Protein AF-A0AAW9RDM8-F1 (afdb_monomer_lite)

Organism: NCBI:txid1764581

Foldseek 3Di:
DDLVVVLVVLVVVLVVLLVVLLVVQCVVVVVPPPDSPVSNVVSVVLLVLVCVLCVVVLVVLLQVLLPDDDPVVLVVSQVVSLVVVLVVCQVCVVVSVHDHCVVCPPVNSCSSRNSSSNNSNSNSNSVNSVPPDDPPVVVVVPPPDPPDDPDDDDDD

pLDDT: mean 79.07, std 13.44, range [48.0, 95.31]

Structure (mmCIF, N/CA/C/O backbone):
data_AF-A0AAW9RDM8-F1
#
_entry.id   AF-A0AAW9RDM8-F1
#
loop_
_atom_site.group_PDB
_atom_site.id
_atom_site.type_symbol
_atom_site.label_atom_id
_atom_site.label_alt_id
_atom_site.label_comp_id
_atom_site.label_asym_id
_atom_site.label_entity_id
_atom_site.label_seq_id
_atom_site.pdbx_PDB_ins_code
_atom_site.Cartn_x
_atom_site.Cartn_y
_atom_site.Cartn_z
_atom_site.occupancy
_atom_site.B_iso_or_equiv
_atom_site.auth_seq_id
_atom_site.auth_comp_id
_atom_site.auth_asym_id
_atom_site.auth_atom_id
_atom_site.pdbx_PDB_model_num
ATOM 1 N N . MET A 1 1 ? -7.015 -2.239 26.709 1.00 56.94 1 MET A N 1
ATOM 2 C CA . MET A 1 1 ? -5.870 -1.414 26.262 1.00 56.94 1 MET A CA 1
ATOM 3 C C . MET A 1 1 ? -6.336 0.012 26.033 1.00 56.94 1 MET A C 1
ATOM 5 O O . MET A 1 1 ? -7.435 0.200 25.519 1.00 56.94 1 MET A O 1
ATOM 9 N N . ALA A 1 2 ? -5.547 1.005 26.443 1.00 70.38 2 ALA A N 1
ATOM 10 C CA . ALA A 1 2 ? -5.887 2.405 26.220 1.00 70.38 2 ALA A CA 1
ATOM 11 C C . ALA A 1 2 ? -5.845 2.727 24.716 1.00 70.38 2 ALA A C 1
ATOM 13 O O . ALA A 1 2 ? -4.974 2.250 23.995 1.00 70.38 2 ALA A O 1
ATOM 14 N N . ARG A 1 3 ? -6.770 3.564 24.238 1.00 63.09 3 ARG A N 1
ATOM 15 C CA . ARG A 1 3 ? -6.858 4.003 22.831 1.00 63.09 3 ARG A CA 1
ATOM 16 C C . ARG A 1 3 ? -5.529 4.545 22.285 1.00 63.09 3 ARG A C 1
ATOM 18 O O . ARG A 1 3 ? -5.181 4.293 21.137 1.00 63.09 3 ARG A O 1
ATOM 25 N N . LYS A 1 4 ? -4.768 5.238 23.141 1.00 72.88 4 LYS A N 1
ATOM 26 C CA . LYS A 1 4 ? -3.416 5.732 22.839 1.00 72.88 4 LYS A CA 1
ATOM 27 C C . LYS A 1 4 ? -2.458 4.591 22.476 1.00 72.88 4 LYS A C 1
ATOM 29 O O . LYS A 1 4 ? -1.716 4.718 21.516 1.00 72.88 4 LYS A O 1
ATOM 34 N N . THR A 1 5 ? -2.531 3.464 23.183 1.00 78.31 5 THR A N 1
ATOM 35 C CA . THR A 1 5 ? -1.708 2.274 22.927 1.00 78.31 5 THR A CA 1
ATOM 36 C C . THR A 1 5 ? -2.034 1.644 21.572 1.00 78.31 5 THR A C 1
ATOM 38 O O . THR A 1 5 ? -1.128 1.273 20.841 1.00 78.31 5 THR A O 1
ATOM 41 N N . ILE A 1 6 ? -3.314 1.567 21.190 1.00 76.94 6 ILE A N 1
ATOM 42 C CA . ILE A 1 6 ? -3.723 0.980 19.899 1.00 76.94 6 ILE A CA 1
ATOM 43 C C . ILE A 1 6 ? -3.288 1.868 18.727 1.00 76.94 6 ILE A C 1
ATOM 45 O O . ILE A 1 6 ? -2.784 1.359 17.729 1.00 76.94 6 ILE A O 1
ATOM 49 N N . LEU A 1 7 ? -3.444 3.188 18.847 1.00 73.38 7 LEU A N 1
ATOM 50 C CA . LEU A 1 7 ? -2.946 4.141 17.850 1.00 73.38 7 LEU A CA 1
ATOM 51 C C . LEU A 1 7 ? -1.416 4.105 17.746 1.00 73.38 7 LEU A C 1
ATOM 53 O O . LEU A 1 7 ? -0.895 4.100 16.637 1.00 73.38 7 LEU A O 1
ATOM 57 N N . ALA A 1 8 ? -0.709 4.006 18.876 1.00 78.25 8 ALA A N 1
ATOM 58 C CA . ALA A 1 8 ? 0.744 3.854 18.891 1.00 78.25 8 ALA A CA 1
ATOM 59 C C . ALA A 1 8 ? 1.191 2.567 18.181 1.00 78.25 8 ALA A C 1
ATOM 61 O O . ALA A 1 8 ? 2.130 2.612 17.397 1.00 78.25 8 ALA A O 1
ATOM 62 N N . LEU A 1 9 ? 0.484 1.447 18.374 1.00 79.56 9 LEU A N 1
ATOM 63 C CA . LEU A 1 9 ? 0.762 0.194 17.660 1.00 79.56 9 LEU A CA 1
ATOM 64 C C . LEU A 1 9 ? 0.545 0.320 16.145 1.00 79.56 9 LEU A C 1
ATOM 66 O O . LEU A 1 9 ? 1.345 -0.202 15.376 1.00 79.56 9 LEU A O 1
ATOM 70 N N . HIS A 1 10 ? -0.493 1.037 15.700 1.00 76.19 10 HIS A N 1
ATOM 71 C CA . HIS A 1 10 ? -0.694 1.309 14.270 1.00 76.19 10 HIS A CA 1
ATOM 72 C C . HIS A 1 10 ? 0.396 2.224 13.709 1.00 76.19 10 HIS A C 1
ATOM 74 O O . HIS A 1 10 ? 0.894 1.972 12.617 1.00 76.19 10 HIS A O 1
ATOM 80 N N . GLY A 1 11 ? 0.785 3.259 14.458 1.00 74.44 11 GLY A N 1
ATOM 81 C CA . GLY A 1 11 ? 1.893 4.139 14.091 1.00 74.44 11 GLY A CA 1
ATOM 82 C C . GLY A 1 11 ? 3.209 3.372 13.970 1.00 74.44 11 GLY A C 1
ATOM 83 O O . GLY A 1 11 ? 3.904 3.506 12.971 1.00 74.44 11 GLY A O 1
ATOM 84 N N . LEU A 1 12 ? 3.506 2.499 14.934 1.00 81.06 12 LEU A N 1
ATOM 85 C CA . LEU A 1 12 ? 4.693 1.648 14.912 1.00 81.06 12 LEU A CA 1
ATOM 86 C C . LEU A 1 12 ? 4.670 0.674 13.725 1.00 81.06 12 LEU A C 1
ATOM 88 O O . LEU A 1 12 ? 5.684 0.510 13.055 1.00 81.06 12 LEU A O 1
ATOM 92 N N . ALA A 1 13 ? 3.512 0.084 13.416 1.00 77.88 13 ALA A N 1
ATOM 93 C CA . ALA A 1 13 ? 3.349 -0.769 12.242 1.00 77.88 13 ALA A CA 1
ATOM 94 C C . ALA A 1 13 ? 3.556 0.004 10.929 1.00 77.88 13 ALA A C 1
ATOM 96 O O . ALA A 1 13 ? 4.224 -0.502 10.034 1.00 77.88 13 ALA A O 1
ATOM 97 N N . LEU A 1 14 ? 3.040 1.235 10.821 1.00 76.44 14 LEU A N 1
ATOM 98 C CA . LEU A 1 14 ? 3.259 2.107 9.659 1.00 76.44 14 LEU A CA 1
ATOM 99 C C . LEU A 1 14 ? 4.743 2.447 9.482 1.00 76.44 14 LEU A C 1
ATOM 101 O O . LEU A 1 14 ? 5.271 2.307 8.382 1.00 76.44 14 LEU A O 1
ATOM 105 N N . VAL A 1 15 ? 5.424 2.8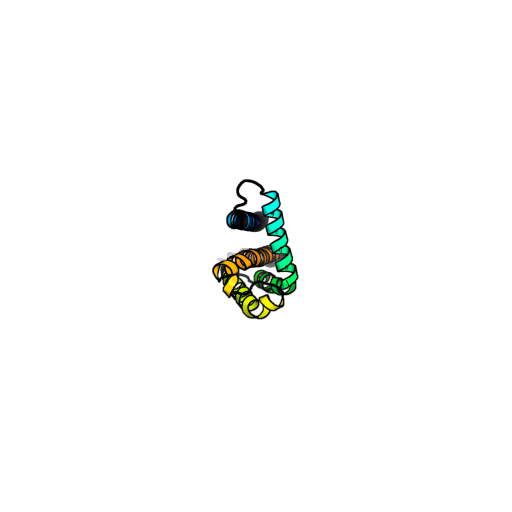40 10.563 1.00 79.06 15 VAL A N 1
ATOM 106 C CA . VAL A 1 15 ? 6.866 3.131 10.540 1.00 79.06 15 VAL A CA 1
ATOM 107 C C . VAL A 1 15 ? 7.663 1.885 10.158 1.00 79.06 15 VAL A C 1
ATOM 109 O O 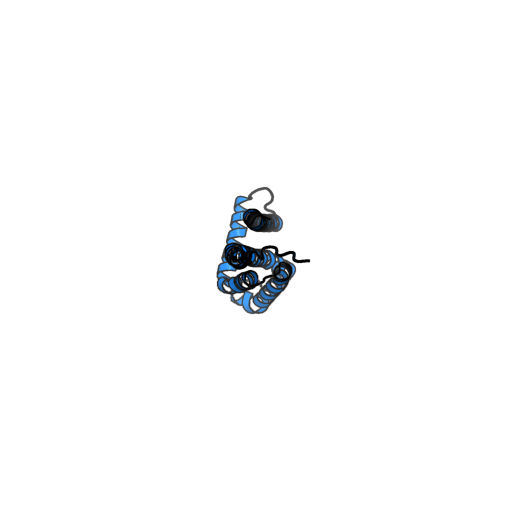. VAL A 1 15 ? 8.514 1.959 9.278 1.00 79.06 15 VAL A O 1
ATOM 112 N N . GLY A 1 16 ? 7.355 0.728 10.749 1.00 76.81 16 GLY A N 1
ATOM 113 C CA . GLY A 1 16 ? 8.002 -0.537 10.398 1.00 76.81 16 GLY A CA 1
ATOM 114 C C . GLY A 1 16 ? 7.824 -0.891 8.922 1.00 76.81 16 GLY A C 1
ATOM 115 O O . GLY A 1 16 ? 8.778 -1.300 8.267 1.00 76.81 16 GLY A O 1
ATOM 116 N N . LEU A 1 17 ? 6.633 -0.660 8.365 1.00 76.75 17 LEU A N 1
ATOM 117 C CA . LEU A 1 17 ? 6.367 -0.920 6.953 1.00 76.75 17 LEU A CA 1
ATOM 118 C C . LEU A 1 17 ? 7.171 0.005 6.025 1.00 76.75 17 LEU A C 1
ATOM 120 O O . LEU A 1 17 ? 7.652 -0.438 4.985 1.00 76.75 17 LEU A O 1
ATOM 124 N N . LEU A 1 18 ? 7.352 1.271 6.414 1.00 73.62 18 LEU A N 1
ATOM 125 C CA . LEU A 1 18 ? 8.210 2.217 5.695 1.00 73.62 18 LEU A CA 1
ATOM 126 C C . LEU A 1 18 ? 9.683 1.801 5.756 1.00 73.62 18 LEU A C 1
ATOM 128 O O . LEU A 1 18 ? 10.360 1.827 4.733 1.00 73.62 18 LEU A O 1
ATOM 132 N N . VAL A 1 19 ? 10.167 1.360 6.920 1.00 77.31 19 VAL A N 1
ATOM 133 C CA . VAL A 1 19 ? 11.536 0.838 7.070 1.00 77.31 19 VAL A CA 1
ATOM 134 C C . VAL A 1 19 ? 11.755 -0.373 6.164 1.00 77.31 19 VAL A C 1
ATOM 136 O O . VAL A 1 19 ? 12.762 -0.434 5.463 1.00 77.31 19 VAL A O 1
ATOM 139 N N . VAL A 1 20 ? 10.799 -1.305 6.113 1.00 77.06 20 VAL A N 1
ATOM 140 C CA . VAL A 1 20 ? 10.855 -2.468 5.211 1.00 77.06 20 VAL A CA 1
ATOM 141 C C . VAL A 1 20 ? 10.861 -2.037 3.742 1.00 77.06 20 VAL A C 1
ATOM 143 O O . VAL A 1 20 ? 11.612 -2.601 2.950 1.00 77.06 20 VAL A O 1
ATOM 146 N N . ALA A 1 21 ? 10.075 -1.021 3.375 1.00 70.62 21 ALA A N 1
ATOM 147 C CA . ALA A 1 21 ? 10.059 -0.476 2.019 1.00 70.62 21 ALA A CA 1
ATOM 148 C C . ALA A 1 21 ? 11.421 0.091 1.605 1.00 70.62 21 ALA A C 1
ATOM 150 O O . ALA A 1 21 ? 11.927 -0.245 0.535 1.00 70.62 21 ALA A O 1
ATOM 151 N N . VAL A 1 22 ? 12.032 0.892 2.483 1.00 67.75 22 VAL A N 1
ATOM 152 C CA . VAL A 1 22 ? 13.371 1.448 2.265 1.00 67.75 22 VAL A CA 1
ATOM 153 C C . VAL A 1 22 ? 14.401 0.326 2.179 1.00 67.75 22 VAL A C 1
ATOM 155 O O . VAL A 1 22 ? 15.162 0.288 1.221 1.00 67.75 22 VAL A O 1
ATOM 158 N N . ALA A 1 23 ? 14.383 -0.640 3.101 1.00 68.31 23 ALA A N 1
ATOM 159 C CA . ALA A 1 23 ? 15.310 -1.770 3.089 1.00 68.31 23 ALA A CA 1
ATOM 160 C C . ALA A 1 23 ? 15.215 -2.602 1.795 1.00 68.31 23 ALA A C 1
ATOM 162 O O . ALA A 1 23 ? 16.240 -2.979 1.229 1.00 68.31 23 ALA A O 1
ATOM 163 N N . LEU A 1 24 ? 14.000 -2.846 1.287 1.00 68.50 24 LEU A N 1
ATOM 164 C CA . LEU A 1 24 ? 13.778 -3.527 0.006 1.00 68.50 24 LEU A CA 1
ATOM 165 C C . LEU A 1 24 ? 14.328 -2.728 -1.180 1.00 68.50 24 LEU A C 1
ATOM 167 O O . LEU A 1 24 ? 14.950 -3.313 -2.069 1.00 68.50 24 LEU A O 1
ATOM 171 N N . ALA A 1 25 ? 14.130 -1.407 -1.191 1.00 61.66 25 ALA A N 1
ATOM 172 C CA . ALA A 1 25 ? 14.693 -0.533 -2.217 1.00 61.66 25 ALA A CA 1
ATOM 173 C C . ALA A 1 25 ? 16.230 -0.529 -2.175 1.00 61.66 25 ALA A C 1
ATOM 175 O O . ALA A 1 25 ? 16.874 -0.643 -3.222 1.00 61.66 25 ALA A O 1
ATOM 176 N N . THR A 1 26 ? 16.819 -0.470 -0.976 1.00 60.00 26 THR A N 1
ATOM 177 C CA . THR A 1 26 ? 18.272 -0.497 -0.768 1.00 60.00 26 THR A CA 1
ATOM 178 C C . THR A 1 26 ? 18.884 -1.833 -1.193 1.00 60.00 26 THR A C 1
ATOM 180 O O . THR A 1 26 ? 19.885 -1.839 -1.910 1.00 60.00 26 THR A O 1
ATOM 183 N N . TRP A 1 27 ? 18.269 -2.964 -0.820 1.00 64.69 27 TRP A N 1
ATOM 184 C CA . TRP A 1 27 ? 18.739 -4.306 -1.184 1.00 64.69 27 TRP A CA 1
ATOM 185 C C . TRP A 1 27 ? 18.692 -4.536 -2.695 1.00 64.69 27 TRP A C 1
ATOM 187 O O . TRP A 1 27 ? 19.656 -5.009 -3.291 1.00 64.69 27 TRP A O 1
ATOM 197 N N . ARG A 1 28 ? 17.578 -4.170 -3.342 1.00 66.00 28 ARG A N 1
ATOM 198 C CA . ARG A 1 28 ? 17.377 -4.413 -4.778 1.00 66.00 28 ARG A CA 1
ATOM 199 C C . ARG A 1 28 ? 18.248 -3.523 -5.666 1.00 66.00 28 ARG A C 1
ATOM 201 O O . ARG A 1 28 ? 18.554 -3.916 -6.785 1.00 66.00 28 ARG A O 1
ATOM 208 N N . SER A 1 29 ? 18.654 -2.361 -5.163 1.00 58.22 29 SER A N 1
ATOM 209 C CA . SER A 1 29 ? 19.519 -1.424 -5.885 1.00 58.22 29 SER A CA 1
ATOM 210 C C . SER A 1 29 ? 21.012 -1.627 -5.584 1.00 58.22 29 SER A C 1
ATOM 212 O O . SER A 1 29 ? 21.828 -0.883 -6.113 1.00 58.22 29 SER A O 1
ATOM 214 N N . ALA A 1 30 ? 21.373 -2.597 -4.726 1.00 61.34 30 ALA A N 1
ATOM 215 C CA . ALA A 1 30 ? 22.742 -2.819 -4.238 1.00 61.34 30 ALA A CA 1
ATOM 216 C C . ALA A 1 30 ? 23.406 -1.555 -3.644 1.00 61.34 30 ALA A C 1
ATOM 218 O O . ALA A 1 30 ? 24.624 -1.417 -3.646 1.00 61.34 30 ALA A O 1
ATOM 219 N N . LEU A 1 31 ? 22.602 -0.628 -3.111 1.00 57.84 31 LEU A N 1
ATOM 220 C CA . LEU A 1 31 ? 23.057 0.667 -2.583 1.00 57.84 31 LEU A CA 1
ATOM 221 C C . LEU A 1 31 ? 23.514 0.590 -1.120 1.00 57.84 31 LEU A C 1
ATOM 223 O O . LEU A 1 31 ? 23.823 1.609 -0.501 1.00 57.84 31 LEU A O 1
ATOM 227 N N . TRP A 1 32 ? 23.537 -0.610 -0.543 1.00 48.97 32 TRP A N 1
ATOM 228 C CA . TRP A 1 32 ? 24.001 -0.815 0.821 1.00 48.97 32 TRP A CA 1
ATOM 229 C C . TRP A 1 32 ? 25.539 -0.809 0.870 1.00 48.97 32 TRP A C 1
ATOM 231 O O . TRP A 1 32 ? 26.145 -1.569 0.114 1.00 48.97 32 TRP A O 1
ATOM 241 N N . PRO A 1 33 ? 26.197 -0.044 1.768 1.00 59.81 33 PRO A N 1
ATOM 242 C CA . PRO A 1 33 ? 25.660 0.866 2.792 1.00 59.81 33 PRO A CA 1
ATOM 243 C C . PRO A 1 33 ? 25.763 2.365 2.422 1.00 59.81 33 PRO A C 1
ATOM 245 O O . PRO A 1 33 ? 25.746 3.210 3.311 1.00 59.81 33 PRO A O 1
ATOM 248 N N . LEU A 1 34 ? 25.948 2.715 1.149 1.00 59.12 34 LEU A N 1
ATOM 249 C CA . LEU A 1 34 ? 26.536 4.005 0.771 1.00 59.12 34 LEU A CA 1
ATOM 250 C C . LEU A 1 34 ? 25.553 5.190 0.752 1.00 59.12 34 LEU A C 1
ATOM 252 O O . LEU A 1 34 ? 26.015 6.313 0.928 1.00 59.12 34 LEU A O 1
ATOM 256 N N . ASP A 1 35 ? 24.233 4.986 0.598 1.00 74.38 35 ASP A N 1
ATOM 257 C CA . ASP A 1 35 ? 23.286 6.119 0.613 1.00 74.38 35 ASP A CA 1
ATOM 258 C C . ASP A 1 35 ? 21.832 5.764 1.016 1.00 74.38 35 ASP A C 1
ATOM 260 O O . ASP A 1 35 ? 20.963 5.408 0.204 1.00 74.38 35 ASP A O 1
ATOM 264 N N . LEU A 1 36 ? 21.543 5.890 2.317 1.00 75.31 36 LEU A N 1
ATOM 265 C CA . LEU A 1 36 ? 20.184 5.768 2.863 1.00 75.31 36 LEU A CA 1
ATOM 266 C C . LEU A 1 36 ? 19.262 6.906 2.394 1.00 75.31 36 LEU A C 1
ATOM 268 O O . LEU A 1 36 ? 18.062 6.682 2.223 1.00 75.31 36 LEU A O 1
ATOM 272 N N . GLY A 1 37 ? 19.805 8.108 2.170 1.00 77.62 37 GLY A N 1
ATOM 273 C CA . GLY A 1 37 ? 19.039 9.268 1.715 1.00 77.62 37 GLY A CA 1
ATOM 274 C C . GLY A 1 37 ? 18.500 9.053 0.305 1.00 77.62 37 GLY A C 1
ATOM 275 O O . GLY A 1 37 ? 17.304 9.223 0.058 1.00 77.62 37 GLY A O 1
ATOM 276 N N . PHE A 1 38 ? 19.351 8.565 -0.594 1.00 76.88 38 PHE A N 1
ATOM 277 C CA . PHE A 1 38 ? 18.958 8.196 -1.950 1.00 76.88 38 PHE A CA 1
ATOM 278 C C . PHE A 1 38 ? 17.947 7.043 -1.971 1.00 76.88 38 PHE A C 1
ATOM 280 O O . PHE A 1 38 ? 16.963 7.093 -2.708 1.00 76.88 38 PHE A O 1
ATOM 287 N N . SER A 1 39 ? 18.124 6.031 -1.116 1.00 76.12 39 SER A N 1
ATOM 288 C CA . SER A 1 39 ? 17.160 4.927 -0.984 1.00 76.12 39 SER A CA 1
ATOM 289 C C . SER A 1 39 ? 15.777 5.418 -0.536 1.00 76.12 39 SER A C 1
ATOM 291 O O . SER A 1 39 ? 14.752 4.988 -1.074 1.00 76.12 39 SER A O 1
ATOM 293 N N . ALA A 1 40 ? 15.729 6.354 0.417 1.00 77.25 40 ALA A N 1
ATOM 294 C CA . ALA A 1 40 ? 14.488 6.975 0.870 1.00 77.25 40 ALA A CA 1
ATOM 295 C C . ALA A 1 40 ? 13.834 7.831 -0.230 1.00 77.25 40 ALA A C 1
ATOM 297 O O . ALA A 1 40 ? 12.621 7.743 -0.438 1.00 77.25 40 ALA A O 1
ATOM 298 N N . LEU A 1 41 ? 14.621 8.606 -0.982 1.00 80.00 41 LEU A N 1
ATOM 299 C CA . LEU A 1 41 ? 14.148 9.381 -2.136 1.00 80.00 41 LEU A CA 1
ATOM 300 C C . LEU A 1 41 ? 13.580 8.482 -3.239 1.00 80.00 41 LEU A C 1
ATOM 302 O O . LEU A 1 41 ? 12.482 8.732 -3.727 1.00 80.00 41 LEU A O 1
ATOM 306 N N . MET A 1 42 ? 14.265 7.392 -3.582 1.00 77.75 42 MET A N 1
ATOM 307 C CA . MET A 1 42 ? 13.784 6.422 -4.571 1.00 77.75 42 MET A CA 1
ATOM 308 C C . MET A 1 42 ? 12.499 5.728 -4.118 1.00 77.75 42 MET A C 1
ATOM 310 O O . MET A 1 42 ? 11.563 5.569 -4.901 1.00 77.75 42 MET A O 1
ATOM 314 N N . THR A 1 43 ? 12.418 5.360 -2.837 1.00 80.19 43 THR A N 1
ATOM 315 C CA . THR A 1 43 ? 11.218 4.732 -2.267 1.00 80.19 43 THR A CA 1
ATOM 316 C C . THR A 1 43 ? 10.033 5.695 -2.288 1.00 80.19 43 THR A C 1
ATOM 318 O O . THR A 1 43 ? 8.944 5.327 -2.730 1.00 80.19 43 THR A O 1
ATOM 321 N N . THR A 1 44 ? 10.233 6.940 -1.845 1.00 78.06 44 THR A N 1
ATOM 322 C CA . THR A 1 44 ? 9.173 7.959 -1.838 1.00 78.06 44 THR A CA 1
ATOM 323 C C . THR A 1 44 ? 8.766 8.363 -3.254 1.00 78.06 44 THR A C 1
ATOM 325 O O . THR A 1 44 ? 7.570 8.468 -3.518 1.00 78.06 44 THR A O 1
ATOM 328 N N . GLY A 1 45 ? 9.714 8.486 -4.187 1.00 82.06 45 GLY A N 1
ATOM 329 C CA . GLY A 1 45 ? 9.450 8.719 -5.607 1.00 82.06 45 GLY A CA 1
ATOM 330 C C . GLY A 1 45 ? 8.629 7.596 -6.244 1.00 82.06 45 GLY A C 1
ATOM 331 O O . GLY A 1 45 ? 7.605 7.859 -6.874 1.00 82.06 45 GLY A O 1
ATOM 332 N N . GLY A 1 46 ? 9.006 6.335 -6.011 1.00 81.75 46 GLY A N 1
ATOM 333 C CA . GLY A 1 46 ? 8.243 5.174 -6.479 1.00 81.75 46 GLY A CA 1
ATOM 334 C C . GLY A 1 46 ? 6.825 5.126 -5.902 1.00 81.75 46 GLY A C 1
ATOM 335 O O . GLY A 1 46 ? 5.861 4.890 -6.634 1.00 81.75 46 GLY A O 1
ATOM 336 N N . LEU A 1 47 ? 6.674 5.423 -4.606 1.00 82.12 47 LEU A N 1
ATOM 337 C CA . LEU A 1 47 ? 5.366 5.507 -3.956 1.00 82.12 47 LEU A CA 1
ATOM 338 C C . LEU A 1 47 ? 4.514 6.642 -4.546 1.00 82.12 47 LEU A C 1
ATOM 340 O O . LEU A 1 47 ? 3.330 6.444 -4.807 1.00 82.12 47 LEU A O 1
ATOM 344 N N . ALA A 1 48 ? 5.110 7.811 -4.792 1.00 84.62 48 ALA A N 1
ATOM 345 C CA . ALA A 1 48 ? 4.426 8.957 -5.382 1.00 84.62 48 ALA A CA 1
ATOM 346 C C . ALA A 1 48 ? 3.922 8.642 -6.796 1.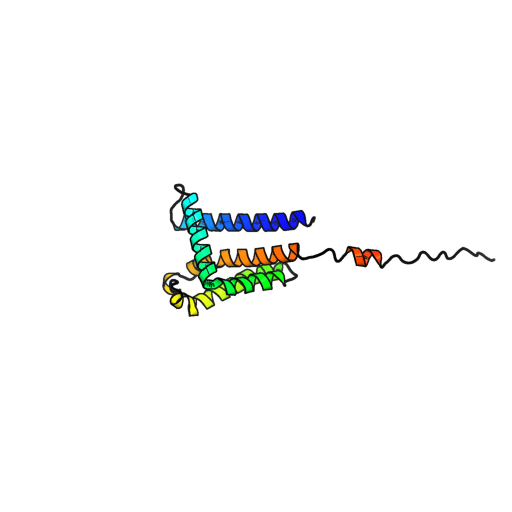00 84.62 48 ALA A C 1
ATOM 348 O O . ALA A 1 48 ? 2.765 8.921 -7.098 1.00 84.62 48 ALA A O 1
ATOM 349 N N . ILE A 1 49 ? 4.733 7.988 -7.633 1.00 84.00 49 ILE A N 1
ATOM 350 C CA . ILE A 1 49 ? 4.320 7.548 -8.975 1.00 84.00 49 ILE A CA 1
ATOM 351 C C . ILE A 1 49 ? 3.144 6.566 -8.887 1.00 84.00 49 ILE A C 1
ATOM 353 O O . ILE A 1 49 ? 2.156 6.720 -9.603 1.00 84.00 49 ILE A O 1
ATOM 357 N N . LEU A 1 50 ? 3.202 5.588 -7.976 1.00 84.88 50 LEU A N 1
ATOM 358 C CA . LEU A 1 50 ? 2.105 4.639 -7.753 1.00 84.88 50 LEU A CA 1
ATOM 359 C C . LEU A 1 50 ? 0.820 5.330 -7.282 1.00 84.88 50 LEU A C 1
ATOM 361 O O . LEU A 1 50 ? -0.275 4.963 -7.716 1.00 84.88 50 LEU A O 1
ATOM 365 N N . ILE A 1 51 ? 0.937 6.321 -6.399 1.00 86.06 51 ILE A N 1
ATOM 366 C CA . ILE A 1 51 ? -0.200 7.108 -5.915 1.00 86.06 51 ILE A CA 1
ATOM 367 C C . ILE A 1 51 ? -0.760 7.983 -7.034 1.00 86.06 51 ILE A C 1
ATOM 369 O O . ILE A 1 51 ? -1.969 8.050 -7.182 1.00 86.06 51 ILE A O 1
ATOM 373 N N . LEU A 1 52 ? 0.063 8.624 -7.857 1.00 87.12 52 LEU A N 1
ATOM 374 C CA . LEU A 1 52 ? -0.433 9.444 -8.963 1.00 87.12 52 LEU A CA 1
ATOM 375 C C . LEU A 1 52 ? -1.111 8.586 -10.035 1.00 87.12 52 LEU A C 1
ATOM 377 O O . LEU A 1 52 ? -2.180 8.938 -10.528 1.00 87.12 52 LEU A O 1
ATOM 381 N N . ALA A 1 53 ? -0.541 7.425 -10.349 1.00 85.56 53 ALA A N 1
ATOM 382 C CA . ALA A 1 53 ? -1.074 6.563 -11.392 1.00 85.56 53 ALA A CA 1
ATOM 383 C C . ALA A 1 53 ? -2.329 5.785 -10.975 1.00 85.56 53 ALA A C 1
ATOM 385 O O . ALA A 1 53 ? -3.162 5.474 -11.826 1.00 85.56 53 ALA A O 1
ATOM 386 N N . TRP A 1 54 ? -2.481 5.452 -9.689 1.00 87.00 54 TRP A N 1
ATOM 387 C CA . TRP A 1 54 ? -3.594 4.636 -9.178 1.00 87.00 54 TRP A CA 1
ATOM 388 C C . TRP A 1 54 ? -4.357 5.301 -8.020 1.00 87.00 54 TRP A C 1
ATOM 390 O O . TRP A 1 54 ? -5.103 4.635 -7.309 1.00 87.00 54 TRP A O 1
ATOM 400 N N . GLY A 1 55 ? -4.209 6.616 -7.839 1.00 84.38 55 GLY A N 1
ATOM 401 C CA . GLY A 1 55 ? -4.660 7.396 -6.674 1.00 84.38 55 GLY A CA 1
ATOM 402 C C . GLY A 1 55 ? -6.053 7.066 -6.176 1.00 84.38 55 GLY A C 1
ATOM 403 O O . GLY A 1 55 ? -6.242 6.694 -5.020 1.00 84.38 55 GLY A O 1
ATOM 404 N N . LEU A 1 56 ? -7.028 7.146 -7.078 1.00 87.94 56 LEU A N 1
ATOM 405 C CA . LEU A 1 56 ? -8.426 6.909 -6.736 1.00 87.94 56 LEU A CA 1
ATOM 406 C C . LEU A 1 56 ? -8.689 5.455 -6.308 1.00 87.94 56 LEU A C 1
ATOM 408 O O . LEU A 1 56 ? -9.532 5.205 -5.452 1.00 87.94 56 LEU A O 1
ATOM 412 N N . LEU A 1 57 ? -7.940 4.495 -6.854 1.00 88.25 57 LEU A N 1
ATOM 413 C CA . LEU A 1 57 ? -8.083 3.075 -6.526 1.00 88.25 57 LEU A CA 1
ATOM 414 C C . LEU A 1 57 ? -7.494 2.740 -5.158 1.00 88.25 57 LEU A C 1
ATOM 416 O O . LEU A 1 57 ? -8.011 1.850 -4.489 1.00 88.25 57 LEU A O 1
ATOM 420 N N . TRP A 1 58 ? -6.494 3.494 -4.693 1.00 87.62 58 TRP A N 1
ATOM 421 C CA . TRP A 1 58 ? -5.961 3.360 -3.334 1.00 87.62 58 TRP A CA 1
ATOM 422 C C . TRP A 1 58 ? -6.989 3.700 -2.248 1.00 87.62 58 TRP A C 1
ATOM 424 O O . TRP A 1 58 ? -6.879 3.210 -1.121 1.00 87.62 58 TRP A O 1
ATOM 434 N N . LEU A 1 59 ? -8.031 4.471 -2.581 1.00 89.06 59 LEU A N 1
ATOM 435 C CA . LEU A 1 59 ? -9.128 4.747 -1.653 1.00 89.06 59 LEU A CA 1
ATOM 436 C C . LEU A 1 59 ? -9.963 3.500 -1.355 1.00 89.06 59 LEU A C 1
ATOM 438 O O . LEU A 1 59 ? -10.475 3.380 -0.246 1.00 89.06 59 LEU A O 1
ATOM 442 N N . ALA A 1 60 ? -10.081 2.553 -2.288 1.00 92.75 60 ALA A N 1
ATOM 443 C CA . ALA A 1 60 ? -10.887 1.352 -2.085 1.00 92.75 60 ALA A CA 1
ATOM 444 C C . ALA A 1 60 ? -10.399 0.497 -0.894 1.00 92.75 60 ALA A C 1
ATOM 446 O O . ALA A 1 60 ? -11.174 0.323 0.052 1.00 92.75 60 ALA A O 1
ATOM 447 N N . PRO A 1 61 ? -9.140 0.010 -0.840 1.00 91.31 61 PRO A N 1
ATOM 448 C CA . PRO A 1 61 ? -8.665 -0.765 0.307 1.00 91.31 61 PRO A CA 1
ATOM 449 C C . PRO A 1 61 ? -8.659 0.055 1.605 1.00 91.31 61 PRO A C 1
ATOM 451 O O . PRO A 1 61 ? -8.924 -0.497 2.674 1.00 91.31 61 PRO A O 1
ATOM 454 N N . LEU A 1 62 ? -8.424 1.369 1.527 1.00 92.00 62 LEU A N 1
ATOM 455 C CA . LEU A 1 62 ? -8.467 2.267 2.682 1.00 92.00 62 LEU A CA 1
ATOM 456 C C . LEU A 1 62 ? -9.878 2.353 3.281 1.00 92.00 62 LEU A C 1
ATOM 458 O O . LEU A 1 62 ? -10.057 2.114 4.478 1.00 92.00 62 LEU A O 1
ATOM 462 N N . LEU A 1 63 ? -10.885 2.663 2.463 1.00 92.94 63 LEU A N 1
ATOM 463 C CA . LEU A 1 63 ? -12.272 2.825 2.902 1.00 92.94 63 LEU A CA 1
ATOM 464 C C . LEU A 1 63 ? -12.880 1.492 3.346 1.00 92.94 63 LEU A C 1
ATOM 466 O O . LEU A 1 63 ? -13.523 1.434 4.396 1.00 92.94 63 LEU A O 1
ATOM 470 N N . ILE A 1 64 ? -12.621 0.407 2.607 1.00 92.62 64 ILE A N 1
ATOM 471 C CA . ILE A 1 64 ? -13.065 -0.938 2.992 1.00 92.62 64 ILE A CA 1
ATOM 472 C C . ILE A 1 64 ? -12.437 -1.315 4.337 1.00 92.62 64 ILE A C 1
ATOM 474 O O . ILE A 1 64 ? -13.153 -1.714 5.255 1.00 92.62 64 ILE A O 1
ATOM 478 N N . SER A 1 65 ? -11.126 -1.116 4.515 1.00 92.62 65 SER A N 1
ATOM 479 C CA . SER A 1 65 ? -10.468 -1.369 5.803 1.00 92.62 65 SER A CA 1
ATOM 480 C C . SER A 1 65 ? -11.096 -0.550 6.935 1.00 92.62 65 SER A C 1
ATOM 482 O O . SER A 1 65 ? -11.376 -1.093 8.011 1.00 92.62 65 SER A O 1
ATOM 484 N N . ALA A 1 66 ? -11.396 0.731 6.694 1.00 89.94 66 ALA A N 1
ATOM 485 C CA . ALA A 1 66 ? -12.050 1.603 7.666 1.00 89.94 66 ALA A CA 1
ATOM 486 C C . ALA A 1 66 ? -13.467 1.132 8.047 1.00 89.94 66 ALA A C 1
ATOM 488 O O . ALA A 1 66 ? -13.857 1.278 9.206 1.00 89.94 66 ALA A O 1
ATOM 489 N N . ALA A 1 67 ? -14.204 0.510 7.125 1.00 91.50 67 ALA A N 1
ATOM 490 C CA . ALA A 1 67 ? -15.532 -0.051 7.377 1.00 91.50 67 ALA A CA 1
ATOM 491 C C . ALA A 1 67 ? -15.497 -1.408 8.113 1.00 91.50 67 ALA A C 1
ATOM 493 O O . ALA A 1 67 ? -16.418 -1.736 8.865 1.00 91.50 67 ALA A O 1
ATOM 494 N N . LEU A 1 68 ? -14.433 -2.202 7.942 1.00 90.19 68 LEU A N 1
ATOM 495 C CA . LEU A 1 68 ? -14.331 -3.540 8.531 1.00 90.19 68 LEU A CA 1
ATOM 496 C C . LEU A 1 68 ? -14.198 -3.508 10.059 1.00 90.19 68 LEU A C 1
ATOM 498 O O . LEU A 1 68 ? -13.364 -2.803 10.635 1.00 90.19 68 LEU A O 1
ATOM 502 N N . ASN A 1 69 ? -14.995 -4.345 10.731 1.00 86.00 69 ASN A N 1
ATOM 503 C CA . ASN A 1 69 ? -15.078 -4.363 12.190 1.00 86.00 69 ASN A CA 1
ATOM 504 C C . ASN A 1 69 ? -14.056 -5.284 12.867 1.00 86.00 69 ASN A C 1
ATOM 506 O O . ASN A 1 69 ? -13.649 -4.995 13.998 1.00 86.00 69 ASN A O 1
ATOM 510 N N . ARG A 1 70 ? -13.682 -6.388 12.208 1.00 86.62 70 ARG A N 1
ATOM 511 C CA . ARG A 1 70 ? -12.815 -7.442 12.758 1.00 86.62 70 ARG A CA 1
ATOM 512 C C . ARG A 1 70 ? -11.398 -7.319 12.193 1.00 86.62 70 ARG A C 1
ATOM 514 O O . ARG A 1 70 ? -11.228 -7.095 10.999 1.00 86.62 70 ARG A O 1
ATOM 521 N N . HIS A 1 71 ? -10.382 -7.517 13.034 1.00 84.88 71 HIS A N 1
ATOM 522 C CA . HIS A 1 71 ? -8.974 -7.425 12.625 1.00 84.88 71 HIS A CA 1
ATOM 523 C C . HIS A 1 71 ? -8.595 -8.490 11.584 1.00 84.88 71 HIS A C 1
ATOM 525 O O . HIS A 1 71 ? -7.936 -8.159 10.606 1.00 84.88 71 HIS A O 1
ATOM 531 N N . TRP A 1 72 ? -9.104 -9.721 11.712 1.00 89.00 72 TRP A N 1
ATOM 532 C CA . TRP A 1 72 ? -8.882 -10.785 10.722 1.00 89.00 72 TRP A CA 1
ATOM 533 C C . TRP A 1 72 ? -9.401 -10.438 9.322 1.00 89.00 72 TRP A C 1
ATOM 535 O O . TRP A 1 72 ? -8.761 -10.782 8.338 1.00 89.00 72 TRP A O 1
ATOM 545 N N . GLN A 1 73 ? -10.518 -9.706 9.214 1.00 91.38 73 GLN A N 1
ATOM 546 C CA . GLN A 1 73 ? -11.042 -9.270 7.911 1.00 91.38 73 GLN A CA 1
ATOM 547 C C . GLN A 1 73 ? -10.109 -8.253 7.245 1.00 91.38 73 GLN A C 1
ATOM 549 O O . GLN A 1 73 ? -9.937 -8.274 6.034 1.00 91.38 73 GLN A O 1
ATOM 554 N N . ARG A 1 74 ? -9.482 -7.377 8.038 1.00 88.06 74 ARG A N 1
ATOM 555 C CA . ARG A 1 74 ? -8.502 -6.396 7.547 1.00 88.06 74 ARG A CA 1
ATOM 556 C C . ARG A 1 74 ? -7.211 -7.076 7.115 1.00 88.06 74 ARG A C 1
ATOM 558 O O . ARG A 1 74 ? -6.651 -6.718 6.089 1.00 88.06 74 ARG A O 1
ATOM 565 N N . LEU A 1 75 ? -6.773 -8.077 7.878 1.00 88.62 75 LEU A N 1
ATOM 566 C CA . LEU A 1 75 ? -5.614 -8.883 7.514 1.00 88.62 75 LEU A CA 1
ATOM 567 C C . LEU A 1 75 ? -5.869 -9.654 6.212 1.00 88.62 75 LEU A C 1
ATOM 569 O O . LEU A 1 75 ? -5.021 -9.642 5.332 1.00 88.62 75 LEU A O 1
ATOM 573 N N . ALA A 1 76 ? -7.056 -10.250 6.059 1.00 93.25 76 ALA A N 1
ATOM 574 C CA . ALA A 1 76 ? -7.454 -10.938 4.834 1.00 93.25 76 ALA A CA 1
ATOM 575 C C . ALA A 1 76 ? -7.606 -9.983 3.638 1.00 93.25 76 ALA A C 1
ATOM 577 O O . ALA A 1 76 ? -7.310 -10.370 2.514 1.00 93.25 76 ALA A O 1
ATOM 578 N N . LEU A 1 77 ? -8.017 -8.728 3.857 1.00 93.06 77 LEU A N 1
ATOM 579 C CA . LEU A 1 77 ? -8.135 -7.727 2.791 1.00 93.06 77 LEU A CA 1
ATOM 580 C C . LEU A 1 77 ? -6.798 -7.467 2.085 1.00 93.06 77 LEU A C 1
ATOM 582 O O . LEU A 1 77 ? -6.799 -7.184 0.891 1.00 93.06 77 LEU A O 1
ATOM 586 N N . TRP A 1 78 ? -5.674 -7.574 2.797 1.00 93.12 78 TRP A N 1
ATOM 587 C CA . TRP A 1 78 ? -4.352 -7.301 2.237 1.00 93.12 78 TRP A CA 1
ATOM 588 C C . TRP A 1 78 ? -4.010 -8.181 1.021 1.00 93.12 78 TRP A C 1
ATOM 590 O O . TRP A 1 78 ? -3.838 -7.610 -0.057 1.00 93.12 78 TRP A O 1
ATOM 600 N N . PRO A 1 79 ? -3.970 -9.528 1.108 1.00 94.25 79 PRO A N 1
ATOM 601 C CA . PRO A 1 79 ? -3.663 -10.366 -0.050 1.00 94.25 79 PRO A CA 1
ATOM 602 C C . PRO A 1 79 ? -4.682 -10.205 -1.186 1.00 94.25 79 PRO A C 1
ATOM 604 O O . PRO A 1 79 ? -4.281 -10.164 -2.346 1.00 94.25 79 PRO A O 1
ATOM 607 N N . PHE A 1 80 ? -5.976 -10.033 -0.890 1.00 95.31 80 PHE A N 1
ATOM 608 C CA . PHE A 1 80 ? -6.983 -9.810 -1.936 1.00 95.31 80 PHE A CA 1
ATOM 609 C C . PHE A 1 80 ? -6.780 -8.487 -2.677 1.00 95.31 80 PHE A C 1
ATOM 611 O O . PHE A 1 80 ? -6.872 -8.448 -3.902 1.00 95.31 80 PHE A O 1
ATOM 618 N N . ALA A 1 81 ? -6.474 -7.407 -1.960 1.00 93.56 81 ALA A N 1
ATOM 619 C CA . ALA A 1 81 ? -6.215 -6.113 -2.575 1.00 93.56 81 ALA A CA 1
ATOM 620 C C . ALA A 1 81 ? -4.897 -6.111 -3.368 1.00 93.56 81 ALA A C 1
ATOM 622 O O . ALA A 1 81 ? -4.845 -5.516 -4.441 1.00 93.56 81 ALA A O 1
ATOM 623 N N . VAL A 1 82 ? -3.864 -6.830 -2.908 1.00 94.94 82 VAL A N 1
ATOM 624 C CA . VAL A 1 82 ? -2.627 -7.037 -3.683 1.00 94.94 82 VAL A CA 1
ATOM 625 C C . VAL A 1 82 ? -2.923 -7.766 -4.991 1.00 94.94 82 VAL A C 1
ATOM 627 O O . VAL A 1 82 ? -2.545 -7.278 -6.053 1.00 94.94 82 VAL A O 1
ATOM 630 N N . LEU A 1 83 ? -3.643 -8.890 -4.941 1.00 95.25 83 LEU A N 1
ATOM 631 C CA . LEU A 1 83 ? -4.021 -9.637 -6.143 1.00 95.25 83 LEU A CA 1
ATOM 632 C C . LEU A 1 83 ? -4.883 -8.797 -7.094 1.00 95.25 83 LEU A C 1
ATOM 634 O O . LEU A 1 83 ? -4.648 -8.811 -8.299 1.00 95.25 83 LEU A O 1
ATOM 638 N N . GLY A 1 84 ? -5.827 -8.018 -6.558 1.00 94.00 84 GLY A N 1
ATOM 639 C CA . GLY A 1 84 ? -6.645 -7.094 -7.343 1.00 94.00 84 GLY A CA 1
ATOM 640 C C . GLY A 1 84 ? -5.812 -6.032 -8.065 1.00 94.00 84 GLY A C 1
ATOM 641 O O . GLY A 1 84 ? -6.035 -5.783 -9.247 1.00 94.00 84 GLY A O 1
ATOM 642 N N . MET A 1 85 ? -4.810 -5.455 -7.396 1.00 94.00 85 MET A N 1
ATOM 643 C CA . MET A 1 85 ? -3.895 -4.488 -8.013 1.00 94.00 85 MET A CA 1
ATOM 644 C C . MET A 1 85 ? -2.987 -5.130 -9.064 1.00 94.00 85 MET A C 1
ATOM 646 O O . MET A 1 85 ? -2.766 -4.531 -10.111 1.00 94.00 85 MET A O 1
ATOM 650 N N . ILE A 1 86 ? -2.504 -6.356 -8.836 1.00 94.38 86 ILE A N 1
ATOM 651 C CA . ILE A 1 86 ? -1.717 -7.100 -9.832 1.00 94.38 86 ILE A CA 1
ATOM 652 C C . ILE A 1 86 ? -2.564 -7.402 -11.070 1.00 94.38 86 ILE A C 1
ATOM 654 O O . ILE A 1 86 ? -2.101 -7.190 -12.189 1.00 94.38 86 ILE A O 1
ATOM 658 N N . ALA A 1 87 ? -3.811 -7.844 -10.886 1.00 94.44 87 ALA A N 1
ATOM 659 C CA . ALA A 1 87 ? -4.737 -8.059 -11.992 1.00 94.44 87 ALA A CA 1
ATOM 660 C C . ALA A 1 87 ? -4.975 -6.751 -12.758 1.00 94.44 87 ALA A C 1
ATOM 662 O O . ALA A 1 87 ? -4.837 -6.710 -13.976 1.00 94.44 87 ALA A O 1
ATOM 663 N N . LEU A 1 88 ? -5.239 -5.650 -12.051 1.00 92.62 88 LEU A N 1
ATOM 664 C CA . LEU A 1 88 ? -5.437 -4.346 -12.677 1.00 92.62 88 LEU A CA 1
ATOM 665 C C . LEU A 1 88 ? -4.190 -3.859 -13.431 1.00 92.62 88 LEU A C 1
ATOM 667 O O . LEU A 1 88 ? -4.308 -3.303 -14.522 1.00 92.62 88 LEU A O 1
ATOM 671 N N . HIS A 1 89 ? -2.998 -4.106 -12.887 1.00 93.88 89 HIS A N 1
ATOM 672 C CA . HIS A 1 89 ? -1.729 -3.838 -13.557 1.00 93.88 89 HIS A CA 1
ATOM 673 C C . HIS A 1 89 ? -1.576 -4.669 -14.829 1.00 93.88 89 HIS A C 1
ATOM 675 O O . HIS A 1 89 ? -1.121 -4.135 -15.834 1.00 93.88 89 HIS A O 1
ATOM 681 N N . ALA A 1 90 ? -1.974 -5.942 -14.816 1.00 92.94 90 ALA A N 1
ATOM 682 C CA . ALA A 1 90 ? -1.931 -6.798 -16.001 1.00 92.94 90 ALA A CA 1
ATOM 683 C C . ALA A 1 90 ? -2.728 -6.190 -17.165 1.00 92.94 90 ALA A C 1
ATOM 685 O O . ALA A 1 90 ? -2.245 -6.161 -18.293 1.00 92.94 90 ALA A O 1
ATOM 686 N N . PHE A 1 91 ? -3.923 -5.667 -16.872 1.00 93.44 91 PHE A N 1
ATOM 687 C CA . PHE A 1 91 ? -4.827 -5.123 -17.886 1.00 93.44 91 PHE A CA 1
ATOM 688 C C . PHE A 1 91 ? -4.503 -3.680 -18.291 1.00 93.44 91 PHE A C 1
ATOM 690 O O . PHE A 1 91 ? -4.573 -3.345 -19.469 1.00 93.44 91 PHE A O 1
ATOM 697 N N . TYR A 1 92 ? -4.152 -2.815 -17.335 1.00 93.19 92 TYR A N 1
ATOM 698 C CA . TYR A 1 92 ? -4.064 -1.364 -17.561 1.00 93.19 92 TYR A CA 1
ATOM 699 C C . TYR A 1 92 ? -2.693 -0.759 -17.244 1.00 93.19 92 TYR A C 1
ATOM 701 O O . TYR A 1 92 ? -2.452 0.406 -17.558 1.00 93.19 92 TYR A O 1
ATOM 709 N N . GLY A 1 93 ? -1.789 -1.518 -16.624 1.00 90.06 93 GLY A N 1
ATOM 710 C CA . GLY A 1 93 ? -0.453 -1.053 -16.246 1.00 90.06 93 GLY A CA 1
ATOM 711 C C . GLY A 1 93 ? 0.375 -0.569 -17.439 1.00 90.06 93 GLY A C 1
ATOM 712 O O . GLY A 1 93 ? 0.829 0.578 -17.404 1.00 90.06 93 GLY A O 1
ATOM 713 N N . PRO A 1 94 ? 0.524 -1.362 -18.520 1.00 90.88 94 PRO A N 1
ATOM 714 C CA . PRO A 1 94 ? 1.307 -0.959 -19.690 1.00 90.88 94 PRO A CA 1
ATOM 715 C C . PRO A 1 94 ? 0.805 0.329 -20.347 1.00 90.88 94 PRO A C 1
ATOM 717 O O . PRO A 1 94 ? 1.601 1.194 -20.701 1.00 90.88 94 PRO A O 1
ATOM 720 N N . ALA A 1 95 ? -0.517 0.513 -20.419 1.00 91.50 95 ALA A N 1
ATOM 721 C CA . ALA A 1 95 ? -1.131 1.728 -20.958 1.00 91.50 95 ALA A CA 1
ATOM 722 C C . ALA A 1 95 ? -0.844 2.984 -20.111 1.00 91.50 95 ALA A C 1
ATOM 724 O O . ALA A 1 95 ? -0.941 4.100 -20.612 1.00 91.50 95 ALA A O 1
ATOM 725 N N . ARG A 1 96 ? -0.472 2.816 -18.835 1.00 85.88 96 ARG A N 1
ATOM 726 C CA . ARG A 1 96 ? -0.064 3.900 -17.924 1.00 85.88 96 ARG A CA 1
ATOM 727 C C . ARG A 1 96 ? 1.456 4.076 -17.834 1.00 85.88 96 ARG A C 1
ATOM 729 O O . ARG A 1 96 ? 1.926 4.798 -16.961 1.00 85.88 96 ARG A O 1
ATOM 736 N N . GLY A 1 97 ? 2.221 3.420 -18.710 1.00 88.19 97 GLY A N 1
ATOM 737 C CA . GLY A 1 97 ? 3.683 3.501 -18.740 1.00 88.19 97 GLY A CA 1
ATOM 738 C C . GLY A 1 97 ? 4.392 2.577 -17.745 1.00 88.19 97 GLY A C 1
ATOM 739 O O . GLY A 1 97 ? 5.603 2.692 -17.569 1.00 88.19 97 GLY A O 1
ATOM 740 N N . PHE A 1 98 ? 3.675 1.650 -17.098 1.00 88.75 98 PHE A N 1
ATOM 741 C CA . PHE A 1 98 ? 4.315 0.637 -16.261 1.00 88.75 98 PHE A CA 1
ATOM 742 C C . PHE A 1 98 ? 4.868 -0.527 -17.084 1.00 88.75 98 PHE A C 1
ATOM 744 O O . PHE A 1 98 ? 4.386 -0.859 -18.164 1.00 88.75 98 PHE A O 1
ATOM 751 N N . MET A 1 99 ? 5.859 -1.209 -16.516 1.00 90.62 99 MET A N 1
ATOM 752 C CA . MET A 1 99 ? 6.429 -2.419 -17.099 1.00 90.62 99 MET A CA 1
ATOM 753 C C . MET A 1 99 ? 5.391 -3.554 -17.170 1.00 90.62 99 MET A C 1
ATOM 755 O O . MET A 1 99 ? 4.641 -3.768 -16.216 1.00 90.62 99 MET A O 1
ATOM 759 N N . THR A 1 100 ? 5.362 -4.309 -18.273 1.00 92.75 100 THR A N 1
ATOM 760 C CA . THR A 1 100 ? 4.497 -5.495 -18.422 1.00 92.75 100 THR A CA 1
ATOM 761 C C . THR A 1 100 ? 4.851 -6.579 -17.401 1.00 92.75 100 THR A C 1
ATOM 763 O O . THR A 1 100 ? 5.997 -6.666 -16.952 1.00 92.75 100 THR A O 1
ATOM 766 N N . LEU A 1 101 ? 3.882 -7.430 -17.037 1.00 90.31 101 LEU A N 1
ATOM 767 C CA . LEU A 1 101 ? 4.101 -8.491 -16.044 1.00 90.31 101 LEU A CA 1
ATOM 768 C C . LEU A 1 101 ? 5.169 -9.504 -16.467 1.00 90.31 101 LEU A C 1
ATOM 770 O O . LEU A 1 101 ? 5.897 -9.989 -15.604 1.00 90.31 101 LEU A O 1
ATOM 774 N N . ASP A 1 102 ? 5.328 -9.755 -17.766 1.00 90.81 102 ASP A N 1
ATOM 775 C CA . ASP A 1 102 ? 6.341 -10.684 -18.283 1.00 90.81 102 ASP A CA 1
ATOM 776 C C . ASP A 1 102 ? 7.762 -10.229 -17.941 1.00 90.81 102 ASP A C 1
ATOM 778 O O . ASP A 1 102 ? 8.630 -11.043 -17.636 1.00 90.81 102 ASP A O 1
ATOM 782 N N . ARG A 1 103 ? 7.999 -8.910 -17.943 1.00 91.50 103 ARG A N 1
ATOM 783 C CA . ARG A 1 103 ? 9.300 -8.338 -17.581 1.00 91.50 103 ARG A CA 1
ATOM 784 C C . ARG A 1 103 ? 9.401 -7.985 -16.101 1.00 91.50 103 ARG A C 1
ATOM 786 O O . ARG A 1 103 ? 10.473 -8.106 -15.518 1.00 91.50 103 ARG A O 1
ATOM 793 N N . LEU A 1 104 ? 8.300 -7.550 -15.486 1.00 87.44 104 LEU A N 1
ATOM 794 C CA . LEU A 1 104 ? 8.261 -7.222 -14.061 1.00 87.44 104 LEU A CA 1
ATOM 795 C C . LEU A 1 104 ? 8.380 -8.480 -13.189 1.00 87.44 104 LEU A C 1
ATOM 797 O O . LEU A 1 104 ? 8.908 -8.399 -12.079 1.00 87.44 104 LEU A O 1
ATOM 801 N N . THR A 1 105 ? 7.951 -9.637 -13.707 1.00 91.62 105 THR A N 1
ATOM 802 C CA . THR A 1 105 ? 7.739 -10.915 -13.007 1.00 91.62 105 THR A CA 1
ATOM 803 C C . THR A 1 105 ? 6.662 -10.833 -11.921 1.00 91.62 105 THR A C 1
ATOM 805 O O . THR A 1 105 ? 6.373 -9.768 -11.372 1.00 91.62 105 THR A O 1
ATOM 808 N N . LEU A 1 106 ? 6.084 -11.980 -11.548 1.00 87.81 106 LEU A N 1
ATOM 809 C CA . LEU A 1 106 ? 5.099 -12.043 -10.462 1.00 87.81 106 LEU A CA 1
ATOM 810 C C . LEU A 1 106 ? 5.685 -11.564 -9.123 1.00 87.81 106 LEU A C 1
ATOM 812 O O . LEU A 1 106 ? 5.034 -10.829 -8.386 1.00 87.81 106 LEU A O 1
ATOM 816 N N . ILE A 1 107 ? 6.937 -11.930 -8.828 1.00 88.38 107 ILE A N 1
ATOM 817 C CA . ILE A 1 107 ? 7.633 -11.522 -7.598 1.00 88.38 107 ILE A CA 1
ATOM 818 C C . ILE A 1 107 ? 7.857 -10.004 -7.585 1.00 88.38 107 ILE A C 1
ATOM 820 O O . ILE A 1 107 ? 7.667 -9.356 -6.556 1.00 88.38 107 ILE A O 1
ATOM 824 N N . GLY A 1 108 ? 8.226 -9.411 -8.725 1.00 86.00 108 GLY A N 1
ATOM 825 C CA . GLY A 1 108 ? 8.353 -7.957 -8.840 1.00 86.00 108 GLY A CA 1
ATOM 826 C C . GLY A 1 108 ? 7.019 -7.239 -8.645 1.00 86.00 108 GLY A C 1
ATOM 827 O O . GLY A 1 108 ? 6.976 -6.243 -7.927 1.00 86.00 108 GLY A O 1
ATOM 828 N N . ALA A 1 109 ? 5.928 -7.775 -9.198 1.00 88.00 109 ALA A N 1
ATOM 829 C CA . ALA A 1 109 ? 4.586 -7.228 -9.009 1.00 88.00 109 ALA A CA 1
ATOM 830 C C . ALA A 1 109 ? 4.118 -7.325 -7.545 1.00 88.00 109 ALA A C 1
ATOM 832 O O . ALA A 1 109 ? 3.570 -6.362 -7.008 1.00 88.00 109 ALA A O 1
ATOM 833 N N . LEU A 1 110 ? 4.394 -8.446 -6.868 1.00 89.94 110 LEU A N 1
ATOM 834 C CA . LEU A 1 110 ? 4.138 -8.593 -5.433 1.00 89.94 110 LEU A CA 1
ATOM 835 C C . LEU A 1 110 ? 4.897 -7.536 -4.629 1.00 89.94 110 LEU A C 1
ATOM 837 O O . LEU A 1 110 ? 4.285 -6.836 -3.830 1.00 89.94 110 LEU A O 1
ATOM 841 N N . ASN A 1 111 ? 6.194 -7.358 -4.883 1.00 85.88 111 ASN A N 1
ATOM 842 C CA . ASN A 1 111 ? 6.994 -6.342 -4.194 1.00 85.88 111 ASN A CA 1
ATOM 843 C C . ASN A 1 111 ? 6.492 -4.915 -4.461 1.00 85.88 111 ASN A C 1
ATOM 845 O O . ASN A 1 111 ? 6.512 -4.083 -3.556 1.00 85.88 111 ASN A O 1
ATOM 849 N N . LEU A 1 112 ? 6.013 -4.643 -5.678 1.00 86.62 112 LEU A N 1
ATOM 850 C CA . LEU A 1 112 ? 5.500 -3.333 -6.074 1.00 86.62 112 LEU A CA 1
ATOM 851 C C . LEU A 1 112 ? 4.210 -2.963 -5.326 1.00 86.62 112 LEU A C 1
ATOM 853 O O . LEU A 1 112 ? 4.041 -1.814 -4.922 1.00 86.62 112 LEU A O 1
ATOM 857 N N . TYR A 1 113 ? 3.307 -3.928 -5.127 1.00 89.81 113 TYR A N 1
ATOM 858 C CA . TYR A 1 113 ? 1.965 -3.667 -4.599 1.00 89.81 113 TYR A CA 1
ATOM 859 C C . TYR A 1 113 ? 1.769 -4.055 -3.129 1.00 89.81 113 TYR A C 1
ATOM 861 O O . TYR A 1 113 ? 0.920 -3.465 -2.460 1.00 89.81 113 TYR A O 1
ATOM 869 N N . ALA A 1 114 ? 2.555 -4.985 -2.582 1.00 89.69 114 ALA A N 1
ATOM 870 C CA . ALA A 1 114 ? 2.378 -5.482 -1.217 1.00 89.69 114 ALA A CA 1
ATOM 871 C C . ALA A 1 114 ? 2.450 -4.370 -0.163 1.00 89.69 114 ALA A C 1
ATOM 873 O O . ALA A 1 114 ? 1.559 -4.264 0.684 1.00 89.69 114 ALA A O 1
ATOM 874 N N . ILE A 1 115 ? 3.481 -3.526 -0.232 1.00 86.69 115 ILE A N 1
ATOM 875 C CA . ILE A 1 115 ? 3.712 -2.460 0.748 1.00 86.69 115 ILE A CA 1
ATOM 876 C C . ILE A 1 115 ? 2.659 -1.348 0.633 1.00 86.69 115 ILE A C 1
ATOM 878 O O . ILE A 1 115 ? 2.016 -1.060 1.644 1.00 86.69 115 ILE A O 1
ATOM 882 N N . PRO A 1 116 ? 2.409 -0.737 -0.544 1.00 86.75 116 PRO A N 1
ATOM 883 C CA . PRO A 1 116 ? 1.408 0.325 -0.648 1.00 86.75 116 PRO A CA 1
ATOM 884 C C . PRO A 1 116 ? 0.002 -0.131 -0.239 1.00 86.75 116 PRO A C 1
ATOM 886 O O . PRO A 1 116 ? -0.707 0.602 0.453 1.00 86.75 116 PRO A O 1
ATOM 889 N N . VAL A 1 117 ? -0.393 -1.363 -0.588 1.00 91.44 117 VAL A N 1
ATOM 890 C CA . VAL A 1 117 ? -1.681 -1.923 -0.153 1.00 91.44 117 VAL A CA 1
ATOM 891 C C . VAL A 1 117 ? -1.711 -2.081 1.369 1.00 91.44 117 VAL A C 1
ATOM 893 O O . VAL A 1 117 ? -2.693 -1.691 2.000 1.00 91.44 117 VAL A O 1
ATOM 896 N N . ALA A 1 118 ? -0.649 -2.613 1.981 1.00 89.12 118 ALA A N 1
ATOM 897 C CA . ALA A 1 118 ? -0.568 -2.727 3.437 1.00 89.12 118 ALA A CA 1
ATOM 898 C C . ALA A 1 118 ? -0.646 -1.354 4.127 1.00 89.12 118 ALA A C 1
ATOM 900 O O . ALA A 1 118 ? -1.370 -1.227 5.116 1.00 89.12 118 ALA A O 1
ATOM 901 N N . LEU A 1 119 ? 0.006 -0.314 3.586 1.00 88.06 119 LEU A N 1
ATOM 902 C CA . LEU A 1 119 ? -0.129 1.063 4.080 1.00 88.06 119 LEU A CA 1
ATOM 903 C C . LEU A 1 119 ? -1.583 1.536 4.020 1.00 88.06 119 LEU A C 1
ATOM 905 O O . LEU A 1 119 ? -2.100 2.027 5.022 1.00 88.06 119 LEU A O 1
ATOM 909 N N . ALA A 1 120 ? -2.265 1.353 2.886 1.00 90.38 120 ALA A N 1
ATOM 910 C CA . ALA A 1 120 ? -3.659 1.763 2.724 1.00 90.38 120 ALA A CA 1
ATOM 911 C C . ALA A 1 120 ? -4.591 1.040 3.714 1.00 90.38 120 ALA A C 1
ATOM 913 O O . ALA A 1 120 ? -5.433 1.670 4.362 1.00 90.38 120 ALA A O 1
ATOM 914 N N . VAL A 1 121 ? -4.406 -0.273 3.891 1.00 91.00 121 VAL A N 1
ATOM 915 C CA . VAL A 1 121 ? -5.183 -1.084 4.840 1.00 91.00 121 VAL A CA 1
ATOM 916 C C . VAL A 1 121 ? -4.916 -0.651 6.284 1.00 91.00 121 VAL A C 1
ATOM 918 O O . VAL A 1 121 ? -5.871 -0.467 7.047 1.00 91.00 121 VAL A O 1
ATOM 921 N N . LEU A 1 122 ? -3.655 -0.449 6.676 1.00 89.25 122 LEU A N 1
ATOM 922 C CA . LEU A 1 122 ? -3.287 0.008 8.021 1.00 89.25 122 LEU A CA 1
ATOM 923 C C . LEU A 1 122 ? -3.795 1.423 8.303 1.00 89.25 122 LEU A C 1
ATOM 925 O O . LEU A 1 122 ? -4.301 1.682 9.396 1.00 89.25 122 LEU A O 1
ATOM 929 N N . LEU A 1 123 ? -3.731 2.316 7.317 1.00 88.12 123 LEU A N 1
ATOM 930 C CA . LEU A 1 123 ? -4.240 3.676 7.436 1.00 88.12 123 LEU A CA 1
ATOM 931 C C . LEU A 1 123 ? -5.760 3.678 7.625 1.00 88.12 123 LEU A C 1
ATOM 933 O O . LEU A 1 123 ? -6.254 4.289 8.570 1.00 88.12 123 LEU A O 1
ATOM 937 N N . GLY A 1 124 ? -6.505 2.913 6.821 1.00 88.56 124 GLY A N 1
ATOM 938 C CA . GLY A 1 124 ? -7.943 2.706 7.030 1.00 88.56 124 GLY A CA 1
ATOM 939 C C . GLY A 1 124 ? -8.257 2.110 8.409 1.00 88.56 124 GLY A C 1
ATOM 940 O O . GLY A 1 124 ? -9.206 2.517 9.089 1.00 88.56 124 GLY A O 1
ATOM 941 N N . SER A 1 125 ? -7.403 1.195 8.880 1.00 87.38 125 SER A N 1
ATOM 942 C CA . SER A 1 125 ? -7.525 0.594 10.207 1.00 87.38 125 SER A CA 1
ATOM 943 C C . SER A 1 125 ? -7.392 1.636 11.322 1.00 87.38 125 SER A C 1
ATOM 945 O O . SER A 1 125 ? -8.241 1.670 12.222 1.00 87.38 125 SER A O 1
ATOM 947 N N . ALA A 1 126 ? -6.383 2.504 11.213 1.00 86.06 126 ALA A N 1
ATOM 948 C CA . ALA A 1 126 ? -6.109 3.599 12.135 1.00 86.06 126 ALA A CA 1
ATOM 949 C C . ALA A 1 126 ? -7.207 4.673 12.102 1.00 86.06 126 ALA A C 1
ATOM 951 O O . ALA A 1 126 ? -7.659 5.104 13.163 1.00 86.06 126 ALA A O 1
ATOM 952 N N . LEU A 1 127 ? -7.701 5.046 10.913 1.00 87.50 127 LEU A N 1
ATOM 953 C CA . LEU A 1 127 ? -8.803 6.001 10.751 1.00 87.50 127 LEU A CA 1
ATOM 954 C C . LEU A 1 127 ? -10.044 5.542 11.517 1.00 87.50 127 LEU A C 1
ATOM 956 O O . LEU A 1 127 ? -10.620 6.316 12.280 1.00 87.50 127 LEU A O 1
ATOM 960 N N . ARG A 1 128 ? -10.422 4.263 11.412 1.00 85.62 128 ARG A N 1
ATOM 961 C CA . ARG A 1 128 ? -11.563 3.739 12.179 1.00 85.62 128 ARG A CA 1
ATOM 962 C C . ARG A 1 128 ? -11.367 3.880 13.689 1.00 85.62 128 ARG A C 1
ATOM 964 O O . ARG A 1 128 ? -12.304 4.257 14.390 1.00 85.62 128 ARG A O 1
ATOM 971 N N . GLU A 1 129 ? -10.180 3.576 14.206 1.00 82.62 129 GLU A N 1
ATOM 972 C CA . GLU A 1 129 ? -9.890 3.724 15.640 1.00 82.62 129 GLU A CA 1
ATOM 973 C C . GLU A 1 129 ? -9.858 5.211 16.068 1.00 82.62 129 GLU A C 1
ATOM 975 O O . GLU A 1 129 ? -10.269 5.585 17.176 1.00 82.62 129 GLU A O 1
ATOM 980 N N . GLY A 1 130 ? -9.457 6.094 15.150 1.00 80.38 130 GLY A N 1
ATOM 981 C CA . GLY A 1 130 ? -9.571 7.548 15.262 1.00 80.38 130 GLY A CA 1
ATOM 982 C C . GLY A 1 130 ? -11.020 8.058 15.288 1.00 80.38 130 GLY A C 1
ATOM 983 O O . GLY A 1 130 ? -11.331 8.983 16.041 1.00 80.38 130 GLY A O 1
ATOM 984 N N . PHE A 1 131 ? -11.935 7.421 14.557 1.00 82.69 131 PHE A N 1
ATOM 985 C CA . PHE A 1 131 ? -13.338 7.846 14.459 1.00 82.69 131 PHE A CA 1
ATOM 986 C C . PHE A 1 131 ? -14.311 7.107 15.380 1.00 82.69 131 PHE A C 1
ATOM 988 O O . PHE A 1 131 ? -15.425 7.593 15.587 1.00 82.69 131 PHE A O 1
ATOM 995 N N . ARG A 1 132 ? -13.922 5.980 15.994 1.00 74.81 132 ARG A N 1
ATOM 996 C CA . ARG A 1 132 ? -14.724 5.296 17.023 1.00 74.81 132 ARG A CA 1
ATOM 997 C C . ARG A 1 132 ? -14.907 6.197 18.254 1.00 74.81 132 ARG A C 1
ATOM 999 O O . ARG A 1 132 ? -14.155 6.140 19.226 1.00 74.81 132 ARG A O 1
ATOM 1006 N N . ARG A 1 133 ? -15.931 7.058 18.210 1.00 56.72 133 ARG A N 1
ATOM 1007 C CA . ARG A 1 133 ? -16.382 7.887 19.333 1.00 56.72 133 ARG A CA 1
ATOM 1008 C C . ARG A 1 133 ? -16.970 7.014 20.444 1.00 56.72 133 ARG A C 1
ATOM 1010 O O . ARG A 1 133 ? -17.539 5.948 20.220 1.00 56.72 133 ARG A O 1
ATOM 1017 N N . LYS A 1 134 ? -16.817 7.530 21.662 1.00 52.97 134 LYS A N 1
ATOM 1018 C CA . LYS A 1 134 ? -17.182 7.018 22.991 1.00 52.97 134 LYS A CA 1
ATOM 1019 C C . LYS A 1 134 ? -18.695 6.747 23.147 1.00 52.97 134 LYS A C 1
ATOM 1021 O O . LYS A 1 134 ? -19.321 7.292 24.043 1.00 52.97 134 LYS A O 1
ATOM 1026 N N . SER A 1 135 ? -19.299 5.867 22.345 1.00 49.88 135 SER A N 1
ATOM 1027 C CA . SER A 1 135 ? -20.726 5.484 22.458 1.00 49.88 135 SER A CA 1
ATOM 1028 C C . SER A 1 135 ? -21.037 4.582 23.672 1.00 49.88 135 SER A C 1
ATOM 1030 O O . SER A 1 135 ? -22.050 3.894 23.723 1.00 49.88 135 SER A O 1
ATOM 1032 N N . ARG A 1 136 ? -20.146 4.545 24.673 1.00 52.47 136 ARG A N 1
ATOM 1033 C CA . ARG A 1 136 ? -20.326 3.781 25.919 1.00 52.47 136 ARG A CA 1
ATOM 1034 C C . ARG A 1 136 ? -20.656 4.643 27.139 1.00 52.47 136 ARG A C 1
ATOM 1036 O O . ARG A 1 136 ? -21.131 4.081 28.117 1.00 52.47 136 ARG A O 1
ATOM 1043 N N . SER A 1 137 ? -20.481 5.971 27.106 1.00 49.69 137 SER A N 1
ATOM 1044 C CA . SER A 1 137 ? -20.841 6.798 28.276 1.00 49.69 137 SER A CA 1
ATOM 1045 C C . SER A 1 137 ? -22.343 7.085 28.391 1.00 49.69 137 SER A C 1
ATOM 1047 O O . SER A 1 137 ? -22.814 7.281 29.502 1.00 49.69 137 SER A O 1
ATOM 1049 N N . ASN A 1 138 ? -23.115 7.034 27.297 1.00 48.00 138 ASN A N 1
ATOM 1050 C CA . ASN A 1 138 ? -24.569 7.263 27.350 1.00 48.00 138 ASN A CA 1
ATOM 1051 C C . ASN A 1 138 ? -25.394 6.004 27.669 1.00 48.00 138 ASN A C 1
ATOM 1053 O O . ASN A 1 138 ? -26.494 6.122 28.200 1.00 48.00 138 ASN A O 1
ATOM 1057 N N . ALA A 1 139 ? -24.871 4.800 27.407 1.00 51.97 139 ALA A N 1
ATOM 1058 C CA . ALA A 1 139 ? -25.558 3.553 27.757 1.00 51.97 139 ALA A CA 1
ATOM 1059 C C . ALA A 1 139 ? -25.433 3.223 29.257 1.00 51.97 139 ALA A C 1
ATOM 1061 O O . ALA A 1 139 ? -26.400 2.791 29.875 1.00 51.97 139 ALA A O 1
ATOM 1062 N N . ALA A 1 140 ? -24.277 3.511 29.868 1.00 50.41 140 ALA A N 1
ATOM 1063 C CA . ALA A 1 140 ? -24.066 3.319 31.306 1.00 50.41 140 ALA A CA 1
ATOM 1064 C C . ALA A 1 140 ? -24.834 4.334 32.178 1.00 50.41 140 ALA A C 1
ATOM 1066 O O . ALA A 1 140 ? -25.060 4.079 33.356 1.00 50.41 140 ALA A O 1
ATOM 1067 N N . MET A 1 141 ? -25.273 5.464 31.610 1.00 50.38 141 MET A N 1
ATOM 1068 C CA . MET A 1 141 ? -26.054 6.475 32.333 1.00 50.38 141 MET A CA 1
ATOM 1069 C C . MET A 1 141 ? -27.569 6.209 32.303 1.00 50.38 141 MET A C 1
ATOM 1071 O O . MET A 1 141 ? -28.299 6.765 33.117 1.00 50.38 141 MET A O 1
ATOM 1075 N N . ARG A 1 142 ? -28.054 5.337 31.404 1.00 56.84 142 ARG A N 1
ATOM 1076 C CA . ARG A 1 142 ? -29.487 4.998 31.284 1.00 56.84 142 ARG A CA 1
ATOM 1077 C C . ARG A 1 142 ? -29.928 3.778 32.095 1.00 56.84 142 ARG A C 1
ATOM 1079 O O . ARG A 1 142 ? -31.124 3.536 32.189 1.00 56.84 142 ARG A O 1
ATOM 1086 N N . VAL A 1 143 ? -29.006 3.051 32.725 1.00 58.94 143 VAL A N 1
ATOM 1087 C CA . VAL A 1 143 ? -29.329 1.890 33.574 1.00 58.94 143 VAL A CA 1
ATOM 1088 C C . VAL A 1 143 ? -28.914 2.172 35.018 1.00 58.94 143 VAL A C 1
ATOM 1090 O O . VAL A 1 143 ? -28.072 1.497 35.598 1.00 58.94 143 VAL A O 1
ATOM 1093 N N . ARG A 1 144 ? -29.502 3.211 35.617 1.00 55.91 144 ARG A N 1
ATOM 1094 C CA . ARG A 1 144 ? -29.661 3.266 37.075 1.00 55.91 144 ARG A CA 1
ATOM 1095 C C . ARG A 1 144 ? -31.054 2.707 37.366 1.00 55.91 144 ARG A C 1
ATOM 1097 O O . ARG A 1 144 ? -32.024 3.439 37.169 1.00 55.91 144 ARG A O 1
ATOM 1104 N N . PRO A 1 145 ? -31.212 1.440 37.791 1.00 60.75 145 PRO A N 1
ATOM 1105 C CA . PRO A 1 145 ? -32.478 1.032 38.367 1.00 60.75 145 PRO A CA 1
ATOM 1106 C C . PRO A 1 145 ? -32.707 1.893 39.610 1.00 60.75 145 PRO A C 1
ATOM 1108 O O . PRO A 1 145 ? -31.893 1.950 40.534 1.00 60.75 145 PRO A O 1
ATOM 1111 N N . ARG A 1 146 ? -33.804 2.645 39.558 1.00 59.81 146 ARG A N 1
ATOM 1112 C CA . ARG A 1 146 ? -34.384 3.422 40.645 1.00 59.81 146 ARG A CA 1
ATOM 1113 C C . ARG A 1 146 ? -34.482 2.504 41.863 1.00 59.81 146 ARG A C 1
ATOM 1115 O O . ARG A 1 146 ? -35.300 1.589 41.871 1.00 59.81 146 ARG A O 1
ATOM 1122 N N . ARG A 1 147 ? -33.630 2.741 42.8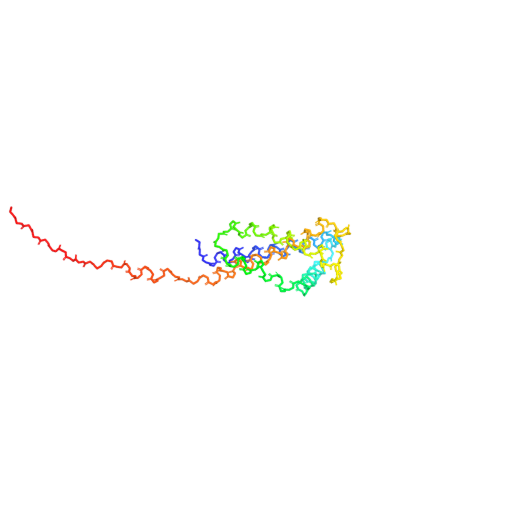64 1.00 58.84 147 ARG A N 1
ATOM 1123 C CA . ARG A 1 147 ? -33.709 2.139 44.199 1.00 58.84 147 ARG A CA 1
ATOM 1124 C C . ARG A 1 147 ? -35.065 2.538 44.784 1.00 58.84 147 ARG A C 1
ATOM 1126 O O . ARG A 1 147 ? -35.205 3.605 45.369 1.00 58.84 147 ARG A O 1
ATOM 1133 N N . THR A 1 148 ? -36.08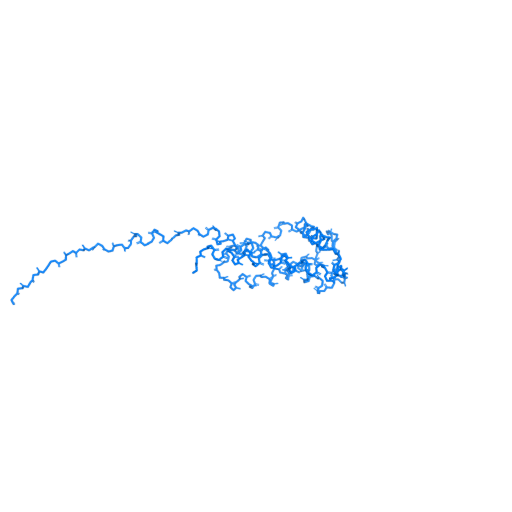6 1.739 44.509 1.00 60.25 148 THR A N 1
ATOM 1134 C CA . THR A 1 148 ? -37.391 1.834 45.151 1.00 60.25 148 THR A CA 1
ATOM 1135 C C . THR A 1 148 ? -37.241 1.065 46.449 1.00 60.25 148 THR A C 1
ATOM 1137 O O . THR A 1 148 ? -37.061 -0.148 46.456 1.00 60.25 148 THR A O 1
ATOM 1140 N N . GLY A 1 149 ? -37.164 1.814 47.548 1.00 60.50 149 GLY A N 1
ATOM 1141 C CA . GLY A 1 149 ? -37.213 1.240 48.879 1.00 60.50 149 GLY A CA 1
ATOM 1142 C C . GLY A 1 149 ? -38.563 0.565 49.065 1.00 60.50 149 GLY A C 1
ATOM 1143 O O . GLY A 1 149 ? -39.584 1.244 49.090 1.00 60.50 149 GLY A O 1
ATOM 1144 N N . ALA A 1 150 ? -38.557 -0.759 49.170 1.00 57.09 150 ALA A N 1
ATOM 1145 C CA . ALA A 1 150 ? -39.627 -1.493 49.817 1.00 57.09 150 ALA A CA 1
ATOM 1146 C C . ALA A 1 150 ? -39.208 -1.660 51.277 1.00 57.09 150 ALA A C 1
ATOM 1148 O O . ALA A 1 150 ? -38.331 -2.454 51.621 1.00 57.09 150 ALA A O 1
ATOM 1149 N N . THR A 1 151 ? -39.767 -0.787 52.101 1.00 59.25 151 THR A N 1
ATOM 1150 C CA . THR A 1 151 ? -39.703 -0.812 53.553 1.00 59.25 151 THR A CA 1
ATOM 1151 C C . THR A 1 151 ? -40.357 -2.085 54.081 1.00 59.25 151 THR A C 1
ATOM 1153 O O . THR A 1 151 ? -41.369 -2.559 53.572 1.00 59.25 151 THR A O 1
ATOM 1156 N N . IL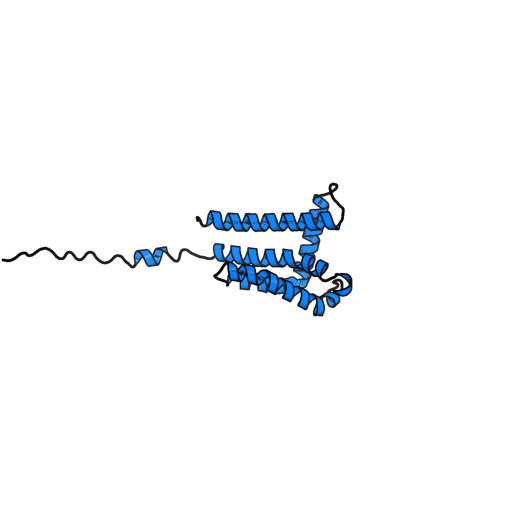E A 1 152 ? -39.732 -2.604 55.127 1.00 60.44 152 ILE A N 1
ATOM 1157 C CA . ILE A 1 152 ? -40.129 -3.712 55.989 1.00 60.44 152 ILE A CA 1
ATOM 1158 C C . ILE A 1 152 ? -41.594 -3.577 56.437 1.00 60.44 152 ILE A C 1
ATOM 1160 O O . ILE A 1 152 ? -42.000 -2.515 56.904 1.00 60.44 152 ILE A O 1
ATOM 1164 N N . SER A 1 153 ? -42.343 -4.680 56.413 1.00 59.72 153 SER A N 1
ATOM 1165 C CA . SER A 1 153 ? -43.403 -4.917 57.395 1.00 59.72 153 SER A CA 1
ATOM 1166 C C . SER A 1 153 ? -43.485 -6.409 57.701 1.00 59.72 153 SER A C 1
ATOM 1168 O O . SER A 1 153 ? -44.006 -7.210 56.931 1.00 59.72 153 SER A O 1
ATOM 1170 N N . THR A 1 154 ? -42.877 -6.777 58.823 1.00 62.31 154 THR A N 1
ATOM 1171 C CA . THR A 1 154 ? -43.139 -8.011 59.557 1.00 62.31 154 THR A CA 1
ATOM 1172 C C . THR A 1 154 ? -44.485 -7.883 60.261 1.00 62.31 154 THR A C 1
ATOM 1174 O O . THR A 1 154 ? -44.653 -6.982 61.086 1.00 62.31 154 THR A O 1
ATOM 1177 N N . SER A 1 155 ? -45.407 -8.811 60.021 1.00 63.09 155 SER A N 1
ATOM 1178 C CA . SER A 1 155 ? -46.537 -9.025 60.922 1.00 63.09 155 SER A CA 1
ATOM 1179 C C . SER A 1 155 ? -46.906 -10.507 60.995 1.00 63.09 155 SER A C 1
ATOM 1181 O O . SER A 1 155 ? -47.504 -11.028 60.060 1.00 63.09 155 SER A O 1
ATOM 1183 N N . ARG A 1 156 ? -46.537 -11.071 62.153 1.00 59.03 156 ARG A N 1
ATOM 1184 C CA . ARG A 1 156 ? -47.100 -12.199 62.919 1.00 59.03 156 ARG A CA 1
ATOM 1185 C C . ARG A 1 156 ? -47.197 -13.573 62.269 1.00 59.03 156 ARG A C 1
ATOM 1187 O O . ARG A 1 156 ? -48.076 -13.774 61.412 1.00 59.03 156 ARG A O 1
#

Sequence (156 aa):
MARKTILALHGLALVGLLVVAVALATWRSALWPLDLGFSALMTTGGLAILILAWGLLWLAPLLISAALNRHWQRLALWPFAVLGMIALHAFYGPARGFMTLDRLTLIGALNLYAIPVALAVLLGSALREGFRRKSRSNAAMRVRPRRTGATISTSR

Radius of gyration: 24.48 Å; chains: 1; bounding box: 74×22×84 Å

Secondary structure (DSSP, 8-state):
--HHHHHHHHHHHHHHHHHHHHHHHHHHTT-TTT-HHHHHHHHHHHHHHHHHHHHHHHHHHHHHHHH--SHHHHHHHHHHHHHHHHHHHHHHTGGGTPPPHHHH-HHHHHHHHHHHHHHHHHHHHHHHHHH---TTTTTTTS--------------